Protein AF-A0A4Y1RK13-F1 (afdb_monomer)

Secondary structure (DSSP, 8-state):
----HHHHHHHHHHHHHHHHHHHHHHHHHHHHHHHHHHSS---SPEEEEEEETTEEEEEEE-SS--TTHHHHHHHHHHHTT------------TTS-HHHHHHHHHHHHHHHHHHTT--

pLDDT: mean 80.6, std 14.7, range [44.25, 97.62]

Solvent-accessible surface area (backbone atoms only — not comparable to full-atom values): 7543 Å² total; per-residue (Å²): 139,79,84,52,69,68,63,57,53,52,51,53,52,50,53,53,51,53,52,54,51,51,52,53,51,51,53,50,50,51,52,49,51,45,53,60,64,72,75,53,77,78,90,61,62,50,74,47,79,44,84,49,94,97,49,71,49,76,47,77,47,58,100,58,91,62,86,64,51,67,56,60,52,51,51,54,30,54,78,68,72,52,83,86,88,80,88,85,84,82,73,75,75,84,82,62,59,66,62,60,55,51,51,55,52,52,49,53,54,50,55,50,56,54,60,68,69,76,114

Foldseek 3Di:
DDPPPVNVVVVVVVVVVVVVVVVVVVVVVVVVVCCVVPVDDPQDWDWDWDDDDPGIDIDTHHPDDDPCPVVVVVVVCVVVVHDDPDDDDPPPPPDDPVVVVVVVVVVVVVVVVVVVVVD

Nearest PDB structures (foldseek):
  2ca1-assembly1_B  TM=4.122E-01  e=9.536E+00  Infectious bronchitis virus
  8gzu-assembly1_0G  TM=3.226E-01  e=7.868E+00  Tetrahymena thermophila SB210

Organism: Prunus dulcis (NCBI:txid3755)

Radius of gyration: 32.44 Å; Cα contacts (8 Å, |Δi|>4): 30; chains: 1; bounding box: 78×27×95 Å

Structure (mmCIF, N/CA/C/O backbone):
data_AF-A0A4Y1RK13-F1
#
_entry.id   AF-A0A4Y1RK13-F1
#
loop_
_atom_site.group_PDB
_atom_site.id
_atom_site.type_symbol
_atom_site.label_atom_id
_atom_site.label_alt_id
_atom_site.label_comp_id
_atom_site.label_asym_id
_atom_site.label_entity_id
_atom_site.label_seq_id
_atom_site.pdbx_PD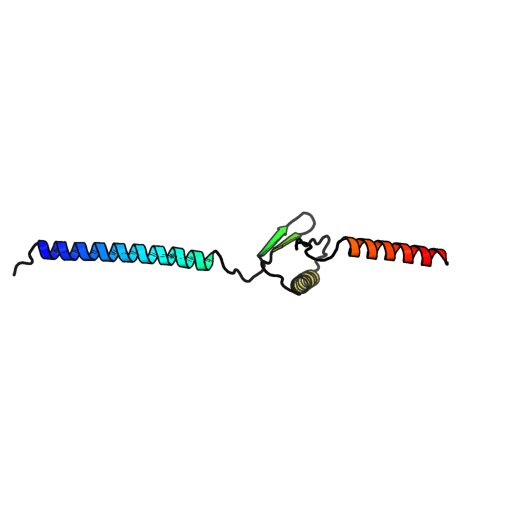B_ins_code
_atom_site.Cartn_x
_atom_site.Cartn_y
_atom_site.Cartn_z
_atom_site.occupancy
_atom_site.B_iso_or_equiv
_atom_site.auth_seq_id
_atom_site.auth_comp_id
_atom_site.auth_asym_id
_atom_site.auth_atom_id
_atom_site.pdbx_PDB_model_num
ATOM 1 N N . MET A 1 1 ? -44.444 11.980 61.693 1.00 44.25 1 MET A N 1
ATOM 2 C CA . MET A 1 1 ? -43.244 11.471 60.992 1.00 44.25 1 MET A CA 1
ATOM 3 C C . MET A 1 1 ? -42.735 12.571 60.075 1.00 44.25 1 MET A C 1
ATOM 5 O O . MET A 1 1 ? -43.314 12.788 59.023 1.00 44.25 1 MET A O 1
ATOM 9 N N . GLY A 1 2 ? -41.761 13.360 60.531 1.00 49.38 2 GLY A N 1
ATOM 10 C CA . GLY A 1 2 ? -41.240 14.497 59.771 1.00 49.38 2 GLY A CA 1
ATOM 11 C C . GLY A 1 2 ? -39.907 14.139 59.136 1.00 49.38 2 GLY A C 1
ATOM 12 O O . GLY A 1 2 ? -38.924 13.987 59.854 1.00 49.38 2 GLY A O 1
ATOM 13 N N . HIS A 1 3 ? -39.856 14.027 57.810 1.00 55.50 3 HIS A N 1
ATOM 14 C CA . HIS A 1 3 ? -38.582 14.121 57.103 1.00 55.50 3 HIS A CA 1
ATOM 15 C C . HIS A 1 3 ? -38.103 15.567 57.266 1.00 55.50 3 HIS A C 1
ATOM 17 O O . HIS A 1 3 ? -38.700 16.497 56.721 1.00 55.50 3 HIS A O 1
ATOM 23 N N . SER A 1 4 ? -37.087 15.781 58.102 1.00 62.38 4 SER A N 1
ATOM 24 C CA . SER A 1 4 ? -36.484 17.100 58.273 1.00 62.38 4 SER A CA 1
ATOM 25 C C . SER A 1 4 ? -35.905 17.542 56.928 1.00 62.38 4 SER A C 1
ATOM 27 O O . SER A 1 4 ? -35.253 16.759 56.238 1.00 62.38 4 SER A O 1
ATOM 29 N N . LYS A 1 5 ? -36.152 18.797 56.530 1.00 66.81 5 LYS A N 1
ATOM 30 C CA . LYS A 1 5 ? -35.687 19.381 55.252 1.00 66.81 5 LYS A CA 1
ATOM 31 C C . LYS A 1 5 ? -34.195 19.110 54.996 1.00 66.81 5 LYS A C 1
ATOM 33 O O . LYS A 1 5 ? -33.795 18.877 53.862 1.00 66.81 5 LYS A O 1
ATOM 38 N N . THR A 1 6 ? -33.403 19.032 56.064 1.00 68.38 6 THR A N 1
ATOM 39 C CA . THR A 1 6 ? -31.990 18.637 56.075 1.00 68.38 6 THR A CA 1
ATOM 40 C C . THR A 1 6 ? -31.725 17.271 55.428 1.00 68.38 6 THR A C 1
ATOM 42 O O . THR A 1 6 ? -30.779 17.152 54.658 1.00 68.38 6 THR A O 1
ATOM 45 N N . SER A 1 7 ? -32.564 16.259 55.672 1.00 68.12 7 SER A N 1
ATOM 46 C CA . SER A 1 7 ? -32.412 14.913 55.098 1.00 68.12 7 SER A CA 1
ATOM 47 C C . SER A 1 7 ? -32.670 14.878 53.590 1.00 68.12 7 SER A C 1
ATOM 49 O O . SER A 1 7 ? -32.026 14.107 52.889 1.00 68.12 7 SER A O 1
ATOM 51 N N . ILE A 1 8 ? -33.583 15.714 53.087 1.00 71.06 8 ILE A N 1
ATOM 52 C CA . ILE A 1 8 ? -33.901 15.802 51.651 1.00 71.06 8 ILE A CA 1
ATOM 53 C C . ILE A 1 8 ? -32.789 16.560 50.910 1.00 71.06 8 ILE A C 1
ATOM 55 O O . ILE A 1 8 ? -32.361 16.162 49.830 1.00 71.06 8 ILE A O 1
ATOM 59 N N . ILE A 1 9 ? -32.273 17.631 51.520 1.00 72.19 9 ILE A N 1
ATOM 60 C CA . ILE A 1 9 ? -31.169 18.429 50.968 1.00 72.19 9 ILE A CA 1
ATOM 61 C C . ILE A 1 9 ? -29.863 17.616 50.920 1.00 72.19 9 ILE A C 1
ATOM 63 O O . ILE A 1 9 ? -29.121 17.709 49.941 1.00 72.19 9 ILE A O 1
ATOM 67 N N . LEU A 1 10 ? -29.588 16.799 51.944 1.00 77.25 10 LEU A N 1
ATOM 68 C CA . LEU A 1 10 ? -28.441 15.882 51.974 1.00 77.25 10 LEU A CA 1
ATOM 69 C C . LEU A 1 10 ? -28.488 14.857 50.834 1.00 77.25 10 LEU A C 1
ATOM 71 O O . LEU A 1 10 ? -27.474 14.639 50.172 1.00 77.25 10 LEU A O 1
ATOM 75 N N . ASP A 1 11 ? -29.658 14.273 50.576 1.00 81.44 11 ASP A N 1
ATOM 76 C CA . ASP A 1 11 ? -29.832 13.260 49.532 1.00 81.44 11 ASP A CA 1
ATOM 77 C C . ASP A 1 11 ? -29.679 13.855 48.121 1.00 81.44 11 ASP A C 1
ATOM 79 O O . ASP A 1 11 ? -28.930 13.337 47.290 1.00 81.44 11 ASP A O 1
ATOM 83 N N . ALA A 1 12 ? -30.265 15.035 47.884 1.00 87.25 12 ALA A N 1
ATOM 84 C CA . ALA A 1 12 ? -30.082 15.774 46.635 1.00 87.25 12 ALA A CA 1
ATOM 85 C C . ALA A 1 12 ? -28.614 16.183 46.407 1.00 87.25 12 ALA A C 1
ATOM 87 O O . ALA A 1 12 ? -28.099 16.090 45.291 1.00 87.25 12 ALA A O 1
ATOM 88 N N . SER A 1 13 ? -27.914 16.599 47.468 1.00 90.12 13 SER A N 1
ATOM 89 C CA . SER A 1 13 ? -26.497 16.981 47.388 1.00 90.12 13 SER A CA 1
ATOM 90 C C . SER A 1 13 ? -25.615 15.787 47.019 1.00 90.12 13 SER A C 1
ATOM 92 O O . SER A 1 13 ? -24.721 15.916 46.181 1.00 90.12 13 SER A O 1
ATOM 94 N N . LYS A 1 14 ? -25.905 14.613 47.591 1.00 90.88 14 LYS A N 1
ATOM 95 C CA . LYS A 1 14 ? -25.228 13.355 47.266 1.00 90.88 14 LYS A CA 1
ATOM 96 C C . LYS A 1 14 ? -25.459 12.952 45.807 1.00 90.88 14 LYS A C 1
ATOM 98 O O . LYS A 1 14 ? -24.498 12.652 45.101 1.00 90.88 14 LYS A O 1
ATOM 103 N N . TYR A 1 15 ? -26.698 13.053 45.323 1.00 91.56 15 TYR A N 1
ATOM 104 C CA . TYR A 1 15 ? -27.031 12.768 43.925 1.00 91.56 15 TYR A CA 1
ATOM 105 C C . TYR A 1 15 ? -26.268 13.670 42.940 1.00 91.56 15 TYR A C 1
ATOM 107 O O . TYR A 1 15 ? -25.711 13.190 41.953 1.00 91.56 15 TYR A O 1
ATOM 115 N N . ILE A 1 16 ? -26.173 14.973 43.228 1.00 94.75 16 ILE A N 1
ATOM 116 C CA . ILE A 1 16 ? -25.415 15.924 42.398 1.00 94.75 16 ILE A CA 1
ATOM 117 C C . ILE A 1 16 ? -23.923 15.559 42.361 1.00 94.75 16 ILE A C 1
ATOM 119 O O . ILE A 1 16 ? -23.293 15.651 41.306 1.00 94.75 16 ILE A O 1
ATOM 123 N N . GLN A 1 17 ? -23.343 15.144 43.490 1.00 94.00 17 GLN A N 1
ATOM 124 C CA . GLN A 1 17 ? -21.940 14.725 43.548 1.00 94.00 17 GLN A CA 1
ATOM 125 C C . GLN A 1 17 ? -21.679 13.449 42.741 1.00 94.00 17 GLN A C 1
ATOM 127 O O . GLN A 1 17 ? -20.697 13.389 41.998 1.00 94.00 17 GLN A O 1
ATOM 132 N N . ASP A 1 18 ? -22.564 12.459 42.837 1.00 94.00 18 ASP A N 1
ATOM 133 C CA . ASP A 1 18 ? -22.447 11.218 42.069 1.00 94.00 18 ASP A CA 1
ATOM 134 C C . ASP A 1 18 ? -22.582 11.471 40.564 1.00 94.00 18 ASP A C 1
ATOM 136 O O . ASP A 1 18 ? -21.840 10.895 39.764 1.00 94.00 18 ASP A O 1
ATOM 140 N N . LEU A 1 19 ? -23.476 12.382 40.168 1.00 94.94 19 LEU A N 1
ATOM 141 C CA . LEU A 1 19 ? -23.644 12.763 38.769 1.00 94.94 19 LEU A CA 1
ATOM 142 C C . LEU A 1 19 ? -22.399 13.472 38.220 1.00 94.94 19 LEU A C 1
ATOM 144 O O . LEU A 1 19 ? -21.932 13.128 37.135 1.00 94.94 19 LEU A O 1
ATOM 148 N N . LYS A 1 20 ? -21.818 14.405 38.987 1.00 96.06 20 LYS A N 1
ATOM 149 C CA . LYS A 1 20 ? -20.562 15.078 38.617 1.00 96.06 20 LYS A CA 1
ATOM 150 C C . LYS A 1 20 ? -19.419 14.080 38.427 1.00 96.06 20 LYS A C 1
ATOM 152 O O . LYS A 1 20 ? -18.715 14.155 37.425 1.00 96.06 20 LYS A O 1
ATOM 157 N N . ARG A 1 21 ? -19.278 13.113 39.340 1.00 96.19 21 ARG A N 1
ATOM 158 C CA . ARG A 1 21 ? -18.255 12.060 39.249 1.00 96.19 21 ARG A CA 1
ATOM 159 C C . ARG A 1 21 ? -18.424 11.202 37.996 1.00 96.19 21 ARG A C 1
ATOM 161 O O . ARG A 1 21 ? -17.449 10.953 37.297 1.00 96.19 21 ARG A O 1
ATOM 168 N N . LYS A 1 22 ? -19.653 10.765 37.698 1.00 95.56 22 LYS A N 1
ATOM 169 C CA . LYS A 1 22 ? -19.941 9.960 36.499 1.00 95.56 22 LYS A CA 1
ATOM 170 C C . LYS A 1 22 ? -19.632 10.713 35.208 1.00 95.56 22 LYS A C 1
ATOM 172 O O . LYS A 1 22 ? -19.105 10.113 34.278 1.00 95.56 22 LYS A O 1
ATOM 177 N N . LEU A 1 23 ? -19.934 12.010 35.157 1.00 95.19 23 LEU A N 1
ATOM 178 C CA . LEU A 1 23 ? -19.631 12.855 34.001 1.00 95.19 23 LEU A CA 1
ATOM 179 C C . LEU A 1 23 ? -18.114 12.953 33.786 1.00 95.19 23 LEU A C 1
ATOM 181 O O . LEU A 1 23 ? -17.634 12.763 32.672 1.00 95.19 23 LEU A O 1
ATOM 185 N N . GLU A 1 24 ? -17.352 13.168 34.860 1.00 94.81 24 GLU A N 1
ATOM 186 C CA . GLU A 1 24 ? -15.890 13.223 34.795 1.00 94.81 24 GLU A CA 1
ATOM 187 C C . GLU A 1 24 ? -15.278 11.885 34.357 1.00 94.81 24 GLU A C 1
ATOM 189 O O . GLU A 1 24 ? -14.423 11.868 33.472 1.00 94.81 24 GLU A O 1
ATOM 194 N N . GLN A 1 25 ? -15.770 10.764 34.894 1.00 94.88 25 GLN A N 1
ATOM 195 C CA . GLN A 1 25 ? -15.340 9.425 34.486 1.00 94.88 25 GLN A CA 1
ATOM 196 C C . GLN A 1 25 ? -15.614 9.173 32.998 1.00 94.88 25 GLN A C 1
ATOM 198 O O . GLN A 1 25 ? -14.713 8.770 32.268 1.00 94.88 25 GLN A O 1
ATOM 203 N N . MET A 1 26 ? -16.825 9.474 32.530 1.00 91.44 26 MET A N 1
ATOM 204 C CA . MET A 1 26 ? -17.202 9.290 31.129 1.00 91.44 26 MET A CA 1
ATOM 205 C C . MET A 1 26 ? -16.365 10.173 30.195 1.00 91.44 26 MET A C 1
ATOM 207 O O . MET A 1 26 ? -15.941 9.727 29.133 1.00 91.44 26 MET A O 1
ATOM 211 N N . ASN A 1 27 ? -16.060 11.408 30.602 1.00 90.75 27 ASN A N 1
ATOM 212 C CA . ASN A 1 27 ? -15.178 12.290 29.842 1.00 90.75 27 ASN A CA 1
ATOM 213 C C . ASN A 1 27 ? -13.752 11.718 29.742 1.00 90.75 27 ASN A C 1
ATOM 215 O O . ASN A 1 27 ? -13.149 11.752 28.672 1.00 90.75 27 ASN A O 1
ATOM 219 N N . GLN A 1 28 ? -13.223 11.133 30.823 1.00 90.00 28 GLN A N 1
ATOM 220 C CA . GLN A 1 28 ? -11.928 10.444 30.784 1.00 90.00 28 GLN A CA 1
ATOM 221 C C . GLN A 1 28 ? -11.960 9.182 29.915 1.00 90.00 28 GLN A C 1
ATOM 223 O O . GLN A 1 28 ? -11.000 8.939 29.188 1.00 90.00 28 GLN A O 1
ATOM 228 N N . GLU A 1 29 ? -13.049 8.412 29.937 1.00 87.62 29 GLU A N 1
ATOM 229 C CA . GLU A 1 29 ? -13.240 7.237 29.078 1.00 87.62 29 GLU A CA 1
ATOM 230 C C . GLU A 1 29 ? -13.316 7.623 27.594 1.00 87.62 29 GLU A C 1
ATOM 232 O O . GLU A 1 29 ? -12.686 6.967 26.771 1.00 87.62 29 GLU A O 1
ATOM 237 N N . ILE A 1 30 ? -13.989 8.726 27.245 1.00 84.88 30 ILE A N 1
ATOM 238 C CA . ILE A 1 30 ? -14.020 9.264 25.873 1.00 84.88 30 ILE A CA 1
ATOM 239 C C . ILE A 1 30 ? -12.620 9.686 25.429 1.00 84.88 30 ILE A C 1
ATOM 241 O O . ILE A 1 30 ? -12.193 9.343 24.329 1.00 84.88 30 ILE A O 1
ATOM 245 N N . ILE A 1 31 ? -11.877 10.400 26.278 1.00 81.00 31 ILE A N 1
ATOM 246 C CA . ILE A 1 31 ? -10.508 10.818 25.958 1.00 81.00 31 ILE A CA 1
ATOM 247 C C . ILE A 1 31 ? -9.584 9.592 25.852 1.00 81.00 31 ILE A C 1
ATOM 249 O O . ILE A 1 31 ? -8.728 9.544 24.969 1.00 81.00 31 ILE A O 1
ATOM 253 N N . ALA A 1 32 ? -9.744 8.590 26.718 1.00 77.38 32 ALA A N 1
ATOM 254 C CA . ALA A 1 32 ? -8.987 7.344 26.663 1.00 77.38 32 ALA A CA 1
ATOM 255 C C . ALA A 1 32 ? -9.296 6.560 25.383 1.00 77.38 32 ALA A C 1
ATOM 257 O O . ALA A 1 32 ? -8.365 6.214 24.665 1.00 77.38 32 ALA A O 1
ATOM 258 N N . ALA A 1 33 ? -10.573 6.373 25.045 1.00 70.56 33 ALA A N 1
ATOM 259 C CA . ALA A 1 33 ? -11.009 5.733 23.809 1.00 70.56 33 ALA A CA 1
ATOM 260 C C . ALA A 1 33 ? -10.527 6.500 22.571 1.00 70.56 33 ALA A C 1
ATOM 262 O O . ALA A 1 33 ? -10.071 5.887 21.610 1.00 70.56 33 ALA A O 1
ATOM 263 N N . ALA A 1 34 ? -10.542 7.836 22.609 1.00 66.62 34 ALA A N 1
ATOM 264 C CA . ALA A 1 34 ? -9.983 8.664 21.551 1.00 66.62 34 ALA A CA 1
ATOM 265 C C . ALA A 1 34 ? -8.475 8.438 21.407 1.00 66.62 34 ALA A C 1
ATOM 267 O O . ALA A 1 34 ? -8.036 8.212 20.291 1.00 66.62 34 ALA A O 1
ATOM 268 N N . ARG A 1 35 ? -7.685 8.399 22.493 1.00 63.44 35 ARG A N 1
ATOM 269 C CA . ARG A 1 35 ? -6.245 8.058 22.424 1.00 63.44 35 ARG A CA 1
ATOM 270 C C . ARG A 1 35 ? -6.000 6.627 21.942 1.00 63.44 35 ARG A C 1
ATOM 272 O O . ARG A 1 35 ? -5.056 6.396 21.193 1.00 63.44 35 ARG A O 1
ATOM 279 N N . SER A 1 36 ? -6.846 5.680 22.343 1.00 57.72 36 SER A N 1
ATOM 280 C CA . SER A 1 36 ? -6.816 4.301 21.848 1.00 57.72 36 SER A CA 1
ATOM 281 C C . SER A 1 36 ? -7.176 4.210 20.362 1.00 57.72 36 SER A C 1
ATOM 283 O O . SER A 1 36 ? -6.706 3.301 19.690 1.00 57.72 36 SER A O 1
ATOM 285 N N . SER A 1 37 ? -7.967 5.156 19.848 1.00 55.62 37 SER A N 1
ATOM 286 C CA . SER A 1 37 ? -8.426 5.206 18.458 1.00 55.62 37 SER A CA 1
ATOM 287 C C . SER A 1 37 ? -7.613 6.150 17.558 1.00 55.62 37 SER A C 1
ATOM 289 O O . SER A 1 37 ? -7.733 6.044 16.341 1.00 55.62 37 SER A O 1
ATOM 291 N N . SER A 1 38 ? -6.821 7.080 18.107 1.00 53.12 38 SER A N 1
ATOM 292 C CA . SER A 1 38 ? -6.156 8.155 17.346 1.00 53.12 38 SER A CA 1
ATOM 293 C C . SER A 1 38 ? -4.629 8.079 17.322 1.00 53.12 38 SER A C 1
ATOM 295 O O . SER A 1 38 ? -3.995 8.923 16.693 1.00 53.12 38 SER A O 1
ATOM 297 N N . ALA A 1 39 ? -4.031 7.062 17.946 1.00 51.59 39 ALA A N 1
ATOM 298 C CA . ALA A 1 39 ? -2.587 6.820 17.876 1.00 51.59 39 ALA A CA 1
ATOM 299 C C . ALA A 1 39 ? -2.210 5.382 17.475 1.00 51.59 39 ALA A C 1
ATOM 301 O O . ALA A 1 39 ? -1.027 5.060 17.411 1.00 51.59 39 ALA A O 1
ATOM 302 N N . ALA A 1 40 ? -3.187 4.511 17.198 1.00 52.50 40 ALA A N 1
ATOM 303 C CA . ALA A 1 40 ? -2.923 3.130 16.822 1.00 52.50 40 ALA A CA 1
ATOM 304 C C . ALA A 1 40 ? -3.976 2.590 15.838 1.00 52.50 40 ALA A C 1
ATOM 306 O O . ALA A 1 40 ? -5.098 2.279 16.220 1.00 52.50 40 ALA A O 1
ATOM 307 N N . GLN A 1 41 ? -3.524 2.372 14.600 1.00 54.38 41 GLN A N 1
ATOM 308 C CA . GLN A 1 41 ? -3.969 1.303 13.700 1.00 54.38 41 GLN A CA 1
ATOM 309 C C . GLN A 1 41 ? -5.313 1.503 12.984 1.00 54.38 41 GLN A C 1
ATOM 311 O O . GLN A 1 41 ? -6.313 0.866 13.304 1.00 54.38 41 GLN A O 1
ATOM 316 N N . ASN A 1 42 ? -5.283 2.233 11.865 1.00 51.88 42 ASN A N 1
ATOM 317 C CA . ASN A 1 42 ? -5.912 1.655 10.681 1.00 51.88 42 ASN A CA 1
ATOM 318 C C . ASN A 1 42 ? -4.881 0.669 10.099 1.00 51.88 42 ASN A C 1
ATOM 320 O O . ASN A 1 42 ? -3.862 1.118 9.580 1.00 51.88 42 ASN A O 1
ATOM 324 N N . PRO A 1 43 ? -5.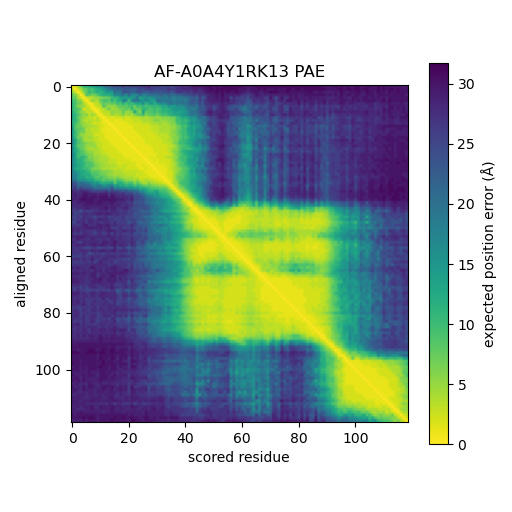048 -0.658 10.261 1.00 58.00 43 PRO A N 1
ATOM 325 C CA . PRO A 1 43 ? -4.034 -1.634 9.853 1.00 58.00 43 PRO A CA 1
ATOM 326 C C . PRO A 1 43 ? -3.867 -1.718 8.330 1.00 58.00 43 PRO A C 1
ATOM 328 O O . PRO A 1 43 ? -2.989 -2.436 7.850 1.00 58.00 43 PRO A O 1
ATOM 331 N N . PHE A 1 44 ? -4.707 -1.011 7.573 1.00 67.19 44 PHE A N 1
ATOM 332 C CA . PHE A 1 44 ? -4.724 -1.043 6.124 1.00 67.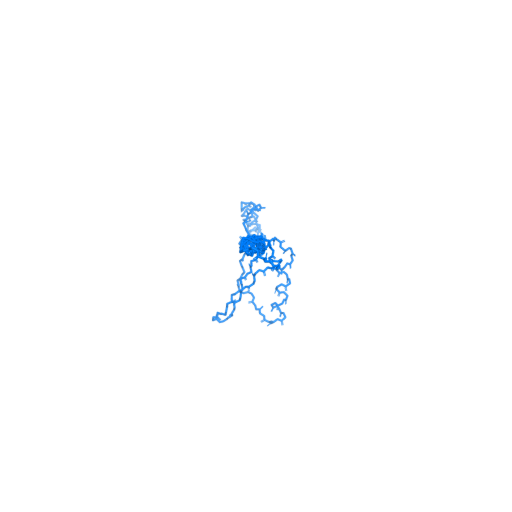19 44 PHE A CA 1
ATOM 333 C C . PHE A 1 44 ? -3.988 0.155 5.519 1.00 67.19 44 PHE A C 1
ATOM 335 O O . PHE A 1 44 ? -4.070 1.270 6.044 1.00 67.19 44 PHE A O 1
ATOM 342 N N . PRO A 1 45 ? -3.289 -0.055 4.392 1.00 81.69 45 PRO A N 1
ATOM 343 C CA . PRO A 1 45 ? -2.673 1.036 3.661 1.00 81.69 45 PRO A CA 1
ATOM 344 C C . PRO A 1 45 ? -3.749 2.034 3.209 1.00 81.69 45 PRO A C 1
ATOM 346 O O . PRO A 1 45 ? -4.807 1.661 2.703 1.00 81.69 45 PRO A O 1
ATOM 349 N N . GLN A 1 46 ? -3.481 3.322 3.399 1.00 85.81 46 GLN A N 1
ATOM 350 C CA . GLN A 1 46 ? -4.357 4.398 2.963 1.00 85.81 46 GLN A CA 1
ATOM 351 C C . GLN A 1 46 ? -4.240 4.550 1.444 1.00 85.81 46 GLN A C 1
ATOM 353 O O . GLN A 1 46 ? -3.176 4.889 0.927 1.00 85.81 46 GLN A O 1
ATOM 358 N N . LEU A 1 47 ? -5.343 4.317 0.736 1.00 88.81 47 LEU A N 1
ATOM 359 C CA . LEU A 1 47 ? -5.443 4.425 -0.718 1.00 88.81 47 LEU A CA 1
ATOM 360 C C . LEU A 1 47 ? -6.258 5.664 -1.101 1.00 88.81 47 LEU A C 1
ATOM 362 O O . LEU A 1 47 ? -7.355 5.882 -0.587 1.00 88.81 47 LEU A O 1
ATOM 366 N N . LYS A 1 48 ? -5.745 6.462 -2.038 1.00 92.25 48 LYS A N 1
ATOM 367 C CA . LYS A 1 48 ? -6.477 7.552 -2.694 1.00 92.25 48 LYS A CA 1
ATOM 368 C C . LYS A 1 48 ? -6.336 7.424 -4.204 1.00 92.25 48 LYS A C 1
ATOM 370 O O . LYS A 1 48 ? -5.224 7.274 -4.703 1.00 92.25 48 LYS A O 1
ATOM 375 N N . VAL A 1 49 ? -7.453 7.531 -4.915 1.00 94.38 49 VAL A N 1
ATOM 376 C CA . VAL A 1 49 ? -7.500 7.513 -6.381 1.00 94.38 49 VAL A CA 1
ATOM 377 C C . VAL A 1 49 ? -8.059 8.846 -6.856 1.00 94.38 49 VAL A C 1
ATOM 379 O O . VAL A 1 49 ? -9.142 9.254 -6.445 1.00 94.38 49 VAL A O 1
ATOM 382 N N . GLU A 1 50 ? -7.304 9.537 -7.701 1.00 95.19 50 GLU A N 1
ATOM 383 C CA . GLU A 1 50 ? -7.674 10.821 -8.291 1.00 95.19 50 GLU A CA 1
ATOM 384 C C . GLU A 1 50 ? -7.794 10.639 -9.814 1.00 95.19 50 GLU A C 1
ATOM 386 O O . GLU A 1 50 ? -6.795 10.290 -10.451 1.00 95.19 50 GLU A O 1
ATOM 391 N N . PRO A 1 51 ? -8.972 10.850 -10.430 1.00 94.88 51 PRO A N 1
ATOM 392 C CA . PRO A 1 51 ? -9.101 10.797 -11.882 1.00 94.88 51 PRO A CA 1
ATOM 393 C C . PRO A 1 51 ? -8.312 11.940 -12.530 1.00 94.88 51 PRO A C 1
ATOM 395 O O . PRO A 1 51 ? -8.251 13.054 -12.004 1.00 94.88 51 PRO A O 1
ATOM 398 N N . ARG A 1 52 ? -7.702 11.662 -13.680 1.00 93.31 52 ARG A N 1
ATOM 399 C CA . ARG A 1 52 ? -6.946 12.626 -14.486 1.00 93.31 52 ARG A CA 1
ATOM 400 C C . ARG A 1 52 ? -7.313 12.491 -15.959 1.00 93.31 52 ARG A C 1
ATOM 402 O O . ARG A 1 52 ? -7.913 11.506 -16.379 1.00 93.31 52 ARG A O 1
ATOM 409 N N . GLU A 1 53 ? -6.936 13.489 -16.751 1.00 91.81 53 GLU A N 1
ATOM 410 C CA . GLU A 1 53 ? -7.020 13.387 -18.206 1.00 91.81 53 GLU A CA 1
ATOM 411 C C . GLU A 1 53 ? -6.165 12.199 -18.677 1.00 91.81 53 GLU A C 1
ATOM 413 O O . GLU A 1 53 ? -4.969 12.141 -18.396 1.00 91.81 53 GLU A O 1
ATOM 418 N N . GLY A 1 54 ? -6.803 11.215 -19.315 1.00 87.44 54 GLY A N 1
ATOM 419 C CA . GLY A 1 54 ? -6.133 10.011 -19.812 1.00 87.44 54 GLY A CA 1
ATOM 420 C C . GLY A 1 54 ? -5.795 8.938 -18.766 1.00 87.44 54 GLY A C 1
ATOM 421 O O . GLY A 1 54 ? -5.073 8.009 -19.109 1.00 87.44 54 GLY A O 1
ATOM 422 N N . GLY A 1 55 ? -6.288 9.014 -17.519 1.00 92.06 55 GLY A N 1
ATOM 423 C CA . GLY A 1 55 ? -6.068 7.932 -16.548 1.00 92.06 55 GLY A CA 1
ATOM 424 C C . GLY A 1 55 ? -6.354 8.279 -15.087 1.00 92.06 55 GLY A C 1
ATOM 425 O O . GLY A 1 55 ? -7.254 9.055 -14.767 1.00 92.06 55 GLY A O 1
ATOM 426 N N . PHE A 1 56 ? -5.567 7.693 -14.181 1.00 94.19 56 PHE A N 1
ATOM 427 C CA . PHE A 1 56 ? -5.736 7.826 -12.732 1.00 94.19 56 PHE A CA 1
ATOM 428 C C . PHE A 1 56 ? -4.397 8.079 -12.043 1.00 94.19 56 PHE A C 1
ATOM 430 O O . PHE A 1 56 ? -3.373 7.508 -12.411 1.00 94.19 56 PHE A O 1
ATOM 437 N N . LEU A 1 57 ? -4.410 8.907 -10.999 1.00 94.12 57 LEU A N 1
ATOM 438 C CA . LEU A 1 57 ? -3.321 8.991 -10.037 1.00 94.12 57 LEU A CA 1
ATOM 439 C C . LEU A 1 57 ? -3.701 8.210 -8.785 1.00 94.12 57 LEU A C 1
ATOM 441 O O . LEU A 1 57 ? -4.653 8.557 -8.087 1.00 94.12 57 LEU A O 1
ATOM 445 N N . ILE A 1 58 ? -2.916 7.183 -8.489 1.00 93.62 58 ILE A N 1
ATOM 446 C CA . ILE A 1 58 ? -3.122 6.312 -7.340 1.00 93.62 58 ILE A CA 1
ATOM 447 C C . ILE A 1 58 ? -2.040 6.630 -6.310 1.00 93.62 58 ILE A C 1
ATOM 449 O O . ILE A 1 58 ? -0.849 6.510 -6.583 1.00 93.62 58 ILE A O 1
ATOM 453 N N . LYS A 1 59 ? -2.459 7.082 -5.127 1.00 91.25 59 LYS A N 1
ATOM 454 C CA . LYS A 1 59 ? -1.589 7.364 -3.983 1.00 91.25 59 LYS A CA 1
ATOM 455 C C . LYS A 1 59 ? -1.844 6.315 -2.916 1.00 91.25 59 LYS A C 1
ATOM 457 O O . LYS A 1 59 ? -2.968 6.182 -2.437 1.00 91.25 59 LYS A O 1
ATOM 462 N N . LEU A 1 60 ? -0.790 5.613 -2.533 1.00 89.31 60 LEU A N 1
ATOM 463 C CA . LEU A 1 60 ? -0.820 4.602 -1.492 1.00 89.31 60 LEU A CA 1
ATOM 464 C C . LEU A 1 60 ? 0.133 5.017 -0.376 1.00 89.31 60 LEU A C 1
ATOM 466 O O . LEU A 1 60 ? 1.283 5.361 -0.638 1.00 89.31 60 LEU A O 1
ATOM 470 N N . PHE A 1 61 ? -0.344 4.979 0.859 1.00 85.50 61 PHE A N 1
ATOM 471 C CA . PHE A 1 61 ? 0.470 5.217 2.040 1.00 85.50 61 PHE A CA 1
ATOM 472 C C . PHE A 1 61 ? 0.314 4.052 3.011 1.00 85.50 61 PHE A C 1
ATOM 474 O O . PHE A 1 61 ? -0.790 3.756 3.458 1.00 85.50 61 PHE A O 1
ATOM 481 N N . ALA A 1 62 ? 1.420 3.399 3.353 1.00 81.00 62 ALA A N 1
ATOM 482 C CA . ALA A 1 62 ? 1.458 2.337 4.347 1.00 81.00 62 ALA A CA 1
ATOM 483 C C . ALA A 1 62 ? 2.371 2.766 5.501 1.00 81.00 62 ALA A C 1
ATOM 485 O O . ALA A 1 62 ? 3.523 3.124 5.274 1.00 81.00 62 ALA A O 1
ATOM 486 N N . GLU A 1 63 ? 1.867 2.722 6.739 1.00 73.75 63 GLU A N 1
ATOM 487 C CA . GLU A 1 63 ? 2.664 3.056 7.934 1.00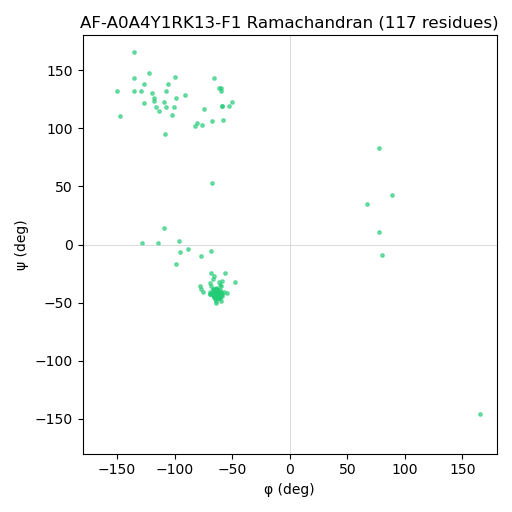 73.75 63 GLU A CA 1
ATOM 488 C C . GLU A 1 63 ? 3.767 2.028 8.214 1.00 73.75 63 GLU A C 1
ATOM 490 O O . GLU A 1 63 ? 4.766 2.337 8.858 1.00 73.75 63 GLU A O 1
ATOM 495 N N . ARG A 1 64 ? 3.588 0.791 7.738 1.00 73.69 64 ARG A N 1
ATOM 496 C CA . ARG A 1 64 ? 4.569 -0.289 7.852 1.00 73.69 64 ARG A CA 1
ATOM 497 C C . ARG A 1 64 ? 4.922 -0.805 6.468 1.00 73.69 64 ARG A C 1
ATOM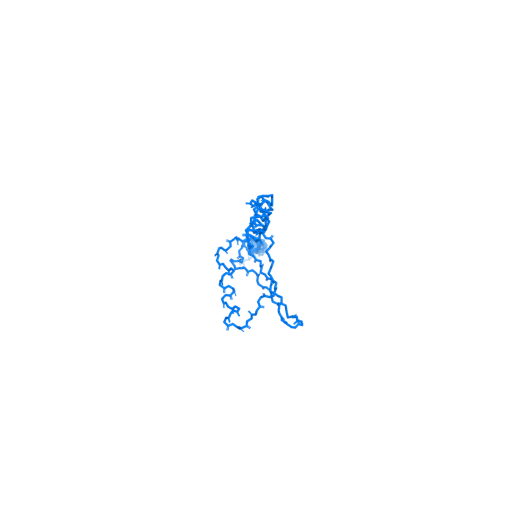 499 O O . ARG A 1 64 ? 4.064 -0.844 5.590 1.00 73.69 64 ARG A O 1
ATOM 506 N N . SER A 1 65 ? 6.162 -1.252 6.293 1.00 73.31 65 SER A N 1
ATOM 507 C CA . SER A 1 65 ? 6.578 -1.936 5.069 1.00 73.31 65 SER A CA 1
ATOM 508 C C . SER A 1 65 ? 5.720 -3.187 4.858 1.00 73.31 65 SER A C 1
ATOM 510 O O . SER A 1 65 ? 5.710 -4.093 5.692 1.00 73.31 65 SER A O 1
ATOM 512 N N . CYS A 1 66 ? 5.000 -3.236 3.740 1.00 73.31 66 CYS A N 1
ATOM 513 C CA . CYS A 1 66 ? 4.187 -4.379 3.335 1.00 73.31 66 CYS A CA 1
ATOM 514 C C . CYS A 1 66 ? 4.866 -5.071 2.151 1.00 73.31 66 CYS A C 1
ATOM 516 O O . CYS A 1 66 ? 4.692 -4.663 1.001 1.00 73.31 66 CYS A O 1
ATOM 518 N N . SER A 1 67 ? 5.663 -6.107 2.425 1.00 79.31 67 SER A N 1
ATOM 519 C CA . SER A 1 67 ? 6.296 -6.896 1.366 1.00 79.31 67 SER A CA 1
ATOM 520 C C . SER A 1 67 ? 5.233 -7.516 0.454 1.00 79.31 67 SER A C 1
ATOM 522 O O . SER A 1 67 ? 4.243 -8.075 0.918 1.00 79.31 67 SER A O 1
ATOM 524 N N . GLY A 1 68 ? 5.421 -7.388 -0.860 1.00 83.12 68 GLY A N 1
ATOM 525 C CA . GLY A 1 68 ? 4.518 -7.962 -1.862 1.00 83.12 68 GLY A CA 1
ATOM 526 C C . GLY A 1 68 ? 3.238 -7.168 -2.140 1.00 83.12 68 GLY A C 1
ATOM 527 O O . GLY A 1 68 ? 2.584 -7.457 -3.133 1.00 83.12 68 GLY A O 1
ATOM 528 N N . LEU A 1 69 ? 2.901 -6.131 -1.363 1.00 86.69 69 LEU A N 1
ATOM 529 C CA . LEU A 1 69 ? 1.685 -5.332 -1.592 1.00 86.69 69 LEU A CA 1
ATOM 530 C C . LEU A 1 69 ? 1.642 -4.714 -2.997 1.00 86.69 69 LEU A C 1
ATOM 532 O O . LEU A 1 69 ? 0.602 -4.726 -3.646 1.00 86.69 69 LEU A O 1
ATOM 536 N N . LEU A 1 70 ? 2.782 -4.215 -3.482 1.00 88.06 70 LEU A N 1
ATOM 537 C CA . LEU A 1 70 ? 2.878 -3.666 -4.834 1.00 88.06 70 LEU A CA 1
ATOM 538 C C . LEU A 1 70 ? 2.556 -4.718 -5.906 1.00 88.06 70 LEU A C 1
ATOM 540 O O . LEU A 1 70 ? 1.939 -4.376 -6.904 1.00 88.06 70 LEU A O 1
ATOM 544 N N . VAL A 1 71 ? 2.919 -5.987 -5.688 1.00 90.88 71 VAL A N 1
ATOM 545 C CA . VAL A 1 71 ?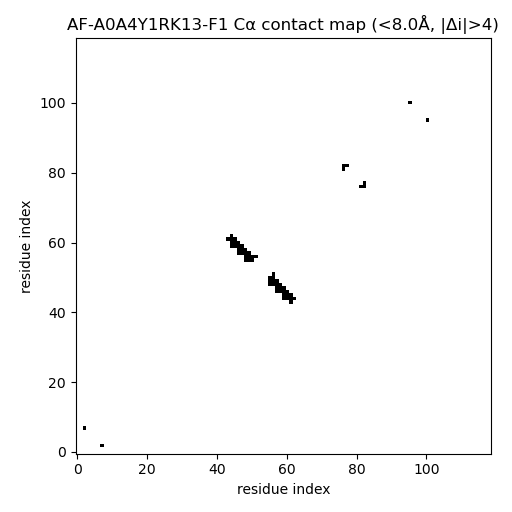 2.647 -7.074 -6.642 1.00 90.88 71 VAL A CA 1
ATOM 546 C C . VAL A 1 71 ? 1.141 -7.285 -6.786 1.00 90.88 71 VAL A C 1
ATOM 548 O O . VAL A 1 71 ? 0.635 -7.224 -7.899 1.00 90.88 71 VAL A O 1
ATOM 551 N N . PHE A 1 72 ? 0.421 -7.411 -5.668 1.00 91.12 72 PHE A N 1
ATOM 552 C CA . PHE A 1 72 ? -1.040 -7.556 -5.678 1.00 91.12 72 PHE A CA 1
ATOM 553 C C . PHE A 1 72 ? -1.752 -6.361 -6.326 1.00 91.12 72 PHE A C 1
ATOM 555 O O . PHE A 1 72 ? -2.769 -6.519 -6.991 1.00 91.12 72 PHE A O 1
ATOM 562 N N . ILE A 1 73 ? -1.226 -5.148 -6.138 1.00 91.69 73 ILE A N 1
ATOM 563 C CA . ILE A 1 73 ? -1.799 -3.946 -6.756 1.00 91.69 73 ILE A CA 1
ATOM 564 C C . ILE A 1 73 ? -1.593 -3.955 -8.274 1.00 91.69 73 ILE A C 1
ATOM 566 O O . ILE A 1 73 ? -2.509 -3.599 -9.009 1.00 91.69 73 ILE A O 1
ATOM 570 N N . LEU A 1 74 ? -0.408 -4.347 -8.745 1.00 93.19 74 LEU A N 1
ATOM 571 C CA . LEU A 1 74 ? -0.114 -4.417 -10.176 1.00 93.19 74 LEU A CA 1
ATOM 572 C C . LEU A 1 74 ? -0.912 -5.525 -10.875 1.00 93.19 74 LEU A C 1
ATOM 574 O O . LEU A 1 74 ? -1.375 -5.308 -11.988 1.00 93.19 74 LEU A O 1
ATOM 578 N N . GLU A 1 75 ? -1.136 -6.657 -10.209 1.00 94.38 75 GLU A N 1
ATOM 579 C CA . GLU A 1 75 ? -2.021 -7.723 -10.698 1.00 94.38 75 GLU A CA 1
ATOM 580 C C . GLU A 1 75 ? -3.454 -7.204 -10.882 1.00 94.38 75 GLU A C 1
ATOM 582 O O . GLU A 1 75 ? -4.040 -7.351 -11.951 1.00 94.38 75 GLU A O 1
ATOM 587 N N . ALA A 1 76 ? -3.981 -6.463 -9.901 1.00 95.44 76 ALA A N 1
ATOM 588 C CA . ALA A 1 76 ? -5.292 -5.831 -10.033 1.00 95.44 76 ALA A CA 1
ATOM 589 C C . ALA A 1 76 ? -5.351 -4.809 -11.186 1.00 95.44 76 ALA A C 1
ATOM 591 O O . ALA A 1 76 ? -6.400 -4.625 -11.799 1.00 95.44 76 ALA A O 1
ATOM 592 N N . PHE A 1 77 ? -4.249 -4.119 -11.496 1.00 95.19 77 PHE A N 1
ATOM 593 C CA . PHE A 1 77 ? -4.199 -3.221 -12.653 1.00 95.19 77 PHE A CA 1
ATOM 594 C C . PHE A 1 77 ? -4.242 -3.991 -13.972 1.00 95.19 77 PHE A C 1
ATOM 596 O O . PHE A 1 77 ? -4.965 -3.573 -14.874 1.00 95.19 77 PHE A O 1
ATOM 603 N N . GLU A 1 78 ? -3.542 -5.120 -14.067 1.00 94.94 78 GLU A N 1
ATOM 604 C CA . GLU A 1 78 ? -3.586 -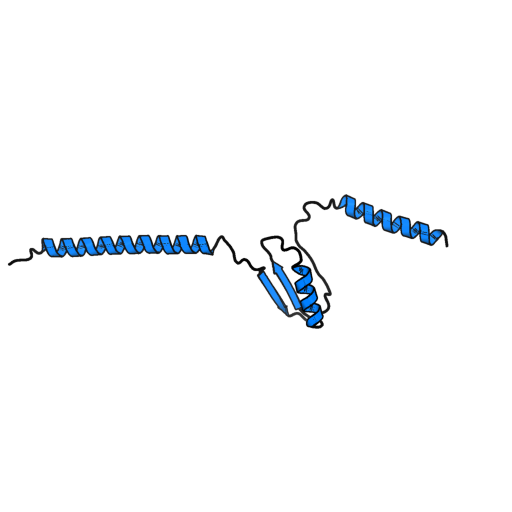6.001 -15.237 1.00 94.94 78 GLU A CA 1
ATOM 605 C C . GLU A 1 78 ? -4.998 -6.560 -15.468 1.00 94.94 78 GLU A C 1
ATOM 607 O O . GLU A 1 78 ? -5.519 -6.462 -16.579 1.00 94.94 78 GLU A O 1
ATOM 612 N N . GLU A 1 79 ? -5.667 -7.042 -14.416 1.00 97.62 79 GLU A N 1
ATOM 613 C CA . GLU A 1 79 ? -7.055 -7.529 -14.491 1.00 97.62 79 GLU A CA 1
ATOM 614 C C . GLU A 1 79 ? -8.040 -6.454 -14.981 1.00 97.62 79 GLU A C 1
ATOM 616 O O . GLU A 1 79 ? -9.036 -6.758 -15.642 1.00 97.62 79 GLU A O 1
ATOM 621 N N . LEU A 1 80 ? -7.758 -5.186 -14.673 1.00 95.44 80 LEU A N 1
ATOM 622 C CA . LEU A 1 80 ? -8.555 -4.035 -15.094 1.00 95.44 80 LEU A CA 1
ATOM 623 C C . LEU A 1 80 ? -8.135 -3.463 -16.459 1.00 95.44 80 LEU A C 1
ATOM 625 O O . LEU A 1 80 ? -8.783 -2.532 -16.942 1.00 95.44 80 LEU A O 1
ATOM 629 N N . GLY A 1 81 ? -7.073 -3.986 -17.081 1.00 94.75 81 GLY A N 1
ATOM 630 C CA . GLY A 1 81 ? -6.524 -3.467 -18.336 1.00 94.75 81 GLY A CA 1
ATOM 631 C C . GLY A 1 81 ? -5.907 -2.070 -18.202 1.00 94.75 81 GLY A C 1
ATOM 632 O O . GLY A 1 81 ? -6.046 -1.246 -19.106 1.00 94.75 81 GLY A O 1
ATOM 633 N N . LEU A 1 82 ? -5.284 -1.770 -17.059 1.00 93.88 82 LEU A N 1
ATOM 634 C CA . LEU A 1 82 ? -4.633 -0.491 -16.778 1.00 93.88 82 LEU A CA 1
ATOM 635 C C . LEU A 1 82 ? -3.116 -0.572 -16.990 1.00 93.88 82 LEU A C 1
ATOM 637 O O . LEU A 1 82 ? -2.431 -1.359 -16.340 1.00 93.88 82 LEU A O 1
ATOM 641 N N . ASP A 1 83 ? -2.578 0.337 -17.804 1.00 93.69 83 ASP A N 1
ATOM 642 C CA . ASP A 1 83 ? -1.133 0.489 -17.997 1.00 93.69 83 ASP A CA 1
ATOM 643 C C . ASP A 1 83 ? -0.511 1.499 -17.020 1.00 93.69 83 ASP A C 1
ATOM 645 O O . ASP A 1 83 ? -0.916 2.668 -16.925 1.00 93.69 83 ASP A O 1
ATOM 649 N N . VAL A 1 84 ? 0.552 1.081 -16.326 1.00 93.19 84 VAL A N 1
ATOM 650 C CA . VAL A 1 84 ? 1.296 1.943 -15.395 1.00 93.19 84 VAL A CA 1
ATOM 651 C C . VAL A 1 84 ? 2.297 2.812 -16.153 1.00 93.19 84 VAL A C 1
ATOM 653 O O . VAL A 1 84 ? 3.391 2.381 -16.502 1.00 93.19 84 VAL A O 1
ATOM 656 N N . HIS A 1 85 ? 1.946 4.082 -16.348 1.00 91.31 85 HIS A N 1
ATOM 657 C CA . HIS A 1 85 ? 2.802 5.047 -17.046 1.00 91.31 85 HIS A CA 1
ATOM 658 C C . HIS A 1 85 ? 3.948 5.584 -16.175 1.00 91.31 85 HIS A C 1
ATOM 660 O O . HIS A 1 85 ? 5.042 5.863 -16.663 1.00 91.31 85 HIS A O 1
ATOM 666 N N . GLN A 1 86 ? 3.702 5.778 -14.877 1.00 89.19 86 GLN A N 1
ATOM 667 C CA . GLN A 1 86 ? 4.700 6.264 -13.928 1.00 89.19 86 GLN A CA 1
ATOM 668 C C . GLN A 1 86 ? 4.413 5.705 -12.534 1.00 89.19 86 GLN A C 1
ATOM 670 O O . GLN A 1 86 ? 3.299 5.830 -12.032 1.00 89.19 86 GLN A O 1
ATOM 675 N N . ALA A 1 87 ? 5.445 5.170 -11.882 1.00 90.50 87 ALA A N 1
ATOM 676 C CA . ALA A 1 87 ? 5.414 4.757 -10.484 1.00 90.50 87 ALA A CA 1
ATOM 677 C C . ALA A 1 87 ? 6.566 5.424 -9.723 1.00 90.50 87 ALA A C 1
ATOM 679 O O . ALA A 1 87 ? 7.682 5.536 -10.234 1.00 90.50 87 ALA A O 1
ATOM 680 N N . ARG A 1 88 ? 6.289 5.9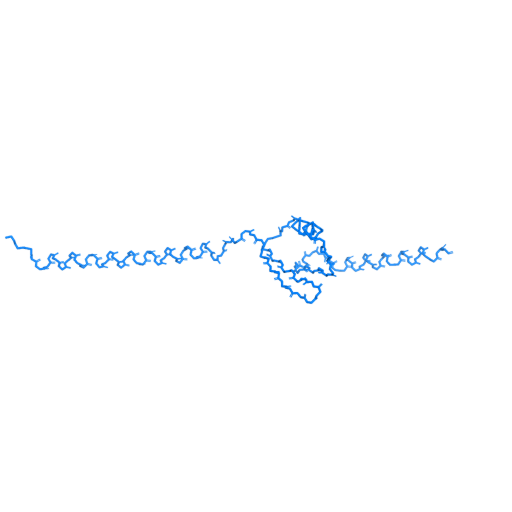03 -8.508 1.00 87.31 88 ARG A N 1
ATOM 681 C CA . ARG A 1 88 ? 7.284 6.500 -7.611 1.00 87.31 88 ARG A CA 1
ATOM 682 C C . ARG A 1 88 ? 7.065 5.949 -6.212 1.00 87.31 88 ARG A C 1
ATOM 684 O O . ARG A 1 88 ? 5.938 5.967 -5.728 1.00 87.31 88 ARG A O 1
ATOM 691 N N . ASP A 1 89 ? 8.144 5.505 -5.583 1.00 81.06 89 ASP A N 1
ATOM 692 C CA . ASP A 1 89 ? 8.171 5.159 -4.167 1.00 81.06 89 ASP A CA 1
ATOM 693 C C . ASP A 1 89 ? 8.922 6.261 -3.410 1.00 81.06 89 ASP A C 1
ATOM 695 O O . ASP A 1 89 ? 9.923 6.788 -3.900 1.00 81.06 89 ASP A O 1
ATOM 699 N N . ASN A 1 90 ? 8.397 6.641 -2.248 1.00 72.44 90 ASN A N 1
ATOM 700 C CA . ASN A 1 90 ? 8.974 7.659 -1.377 1.00 72.44 90 ASN A CA 1
ATOM 701 C C . ASN A 1 90 ? 9.569 7.050 -0.099 1.00 72.44 90 ASN A C 1
ATOM 703 O O . ASN A 1 90 ? 9.832 7.783 0.856 1.00 72.44 90 ASN A O 1
ATOM 707 N N . GLN A 1 91 ? 9.760 5.724 -0.058 1.00 63.47 91 GLN A N 1
ATOM 708 C CA . GLN A 1 91 ? 10.544 5.075 0.984 1.00 63.47 91 GLN A CA 1
ATOM 709 C C . GLN A 1 91 ? 11.911 5.767 1.047 1.00 63.47 91 GLN A C 1
ATOM 711 O O . GLN A 1 91 ? 12.636 5.823 0.051 1.00 63.47 91 GLN A O 1
ATOM 716 N N . SER A 1 92 ? 12.237 6.349 2.208 1.00 53.75 92 SER A N 1
ATOM 717 C CA . SER A 1 92 ? 13.557 6.925 2.450 1.00 53.75 92 SER A CA 1
ATOM 718 C C . SER A 1 92 ? 14.581 5.873 2.059 1.00 53.75 92 SER A C 1
ATOM 720 O O . SER A 1 92 ? 14.520 4.750 2.565 1.00 53.75 92 SER A O 1
ATOM 722 N N . ALA A 1 93 ? 15.464 6.228 1.129 1.00 51.38 93 ALA A N 1
ATOM 723 C CA . ALA A 1 93 ? 16.559 5.405 0.643 1.00 51.38 93 ALA A CA 1
ATOM 724 C C . ALA A 1 93 ? 17.607 5.188 1.741 1.00 51.38 93 ALA A C 1
ATOM 726 O O . ALA A 1 93 ? 18.789 5.460 1.545 1.00 51.38 93 ALA A O 1
ATOM 727 N N . ASP A 1 94 ? 17.178 4.723 2.912 1.00 54.41 94 ASP A N 1
ATOM 728 C CA . ASP A 1 94 ? 18.102 4.232 3.898 1.00 54.41 94 ASP A CA 1
ATOM 729 C C . ASP A 1 94 ? 18.548 2.854 3.415 1.00 54.41 94 ASP A C 1
ATOM 731 O O . ASP A 1 94 ? 17.827 1.855 3.453 1.00 54.41 94 ASP A O 1
ATOM 735 N N . GLN A 1 95 ? 19.766 2.894 2.878 1.00 57.94 95 GLN A N 1
ATOM 736 C CA . GLN A 1 95 ? 20.666 1.786 2.613 1.00 57.94 95 GLN A CA 1
ATOM 737 C C . GLN A 1 95 ? 20.571 1.049 1.270 1.00 57.94 95 GLN A C 1
ATOM 739 O O . GLN A 1 95 ? 20.793 -0.157 1.177 1.00 57.94 95 GLN A O 1
ATOM 744 N N . LYS A 1 96 ? 20.423 1.791 0.172 1.00 55.97 96 LYS A N 1
ATOM 745 C CA . LYS A 1 96 ? 21.242 1.477 -1.010 1.00 55.97 96 LYS A CA 1
ATOM 746 C C . LYS A 1 96 ? 22.178 2.642 -1.226 1.00 55.97 96 LYS A C 1
ATOM 748 O O . LYS A 1 96 ? 21.715 3.748 -1.485 1.00 55.97 96 LYS A O 1
ATOM 753 N N . ASP A 1 97 ? 23.474 2.387 -1.068 1.00 66.88 97 ASP A N 1
ATOM 754 C CA . ASP A 1 97 ? 24.490 3.386 -1.354 1.00 66.88 97 ASP A CA 1
ATOM 755 C C . ASP A 1 97 ? 24.318 3.803 -2.816 1.00 66.88 97 ASP A C 1
ATOM 757 O O . ASP A 1 97 ? 24.559 3.026 -3.743 1.00 66.88 97 ASP A O 1
ATOM 761 N N . ALA A 1 98 ? 23.796 5.010 -3.020 1.00 67.44 98 ALA A N 1
ATOM 762 C CA . ALA A 1 98 ? 23.530 5.552 -4.342 1.00 67.44 98 ALA A CA 1
ATOM 763 C C . ALA A 1 98 ? 24.806 5.557 -5.198 1.00 67.44 98 ALA A C 1
ATOM 765 O O . ALA A 1 98 ? 24.723 5.465 -6.424 1.00 67.44 98 ALA A O 1
ATOM 766 N N . GLN A 1 99 ? 25.977 5.586 -4.553 1.00 70.25 99 GLN A N 1
ATOM 767 C CA . GLN A 1 99 ? 27.266 5.427 -5.201 1.00 70.25 99 GLN A CA 1
ATOM 768 C C . GLN A 1 99 ? 27.440 4.025 -5.793 1.00 70.25 99 GLN A C 1
ATOM 770 O O . GLN A 1 99 ? 27.790 3.913 -6.964 1.00 70.25 99 GLN A O 1
ATOM 775 N N . ALA A 1 100 ? 27.096 2.966 -5.057 1.00 75.62 100 ALA A N 1
ATOM 776 C CA . ALA A 1 100 ? 27.148 1.593 -5.562 1.00 75.62 100 ALA A CA 1
ATOM 777 C C . ALA A 1 100 ? 26.186 1.380 -6.744 1.00 75.62 100 ALA A C 1
ATOM 779 O O . ALA A 1 100 ? 26.523 0.706 -7.716 1.00 75.62 100 ALA A O 1
ATOM 780 N N . VAL A 1 101 ? 25.000 1.998 -6.697 1.00 81.12 101 VAL A N 1
ATOM 781 C CA . VAL A 1 101 ? 24.044 1.954 -7.817 1.00 81.12 101 VAL A CA 1
ATOM 782 C C . VAL A 1 101 ? 24.607 2.682 -9.040 1.00 81.12 101 VAL A C 1
ATOM 784 O O . VAL A 1 101 ? 24.557 2.153 -10.148 1.00 81.12 101 VAL A O 1
ATOM 787 N N . LYS A 1 102 ? 25.184 3.874 -8.859 1.00 83.56 102 LYS A N 1
ATOM 788 C CA . LYS A 1 102 ? 25.796 4.652 -9.944 1.00 83.56 102 LYS A CA 1
ATOM 789 C C . LYS A 1 102 ? 26.987 3.927 -10.572 1.00 83.56 102 LYS A C 1
ATOM 791 O O . LYS A 1 102 ? 27.110 3.908 -11.794 1.00 83.56 102 LYS A O 1
ATOM 796 N N . GLU A 1 103 ? 27.848 3.332 -9.755 1.00 88.25 103 GLU A N 1
ATOM 797 C CA . GLU A 1 103 ? 29.026 2.596 -10.218 1.00 88.25 103 GLU A CA 1
ATOM 798 C C . GLU A 1 103 ? 28.633 1.345 -11.005 1.00 88.25 103 GLU A C 1
ATOM 800 O O . GLU A 1 103 ? 29.153 1.133 -12.099 1.00 88.25 103 GLU A O 1
ATOM 805 N N . ALA A 1 104 ? 27.650 0.577 -10.524 1.00 86.56 104 ALA A N 1
ATOM 806 C CA . ALA A 1 104 ? 27.129 -0.582 -11.247 1.00 86.56 104 ALA A CA 1
ATOM 807 C C . ALA A 1 104 ? 26.550 -0.199 -12.620 1.00 86.56 104 ALA A C 1
ATOM 809 O O . ALA A 1 104 ? 26.779 -0.894 -13.611 1.00 86.56 104 ALA A O 1
ATOM 810 N N . VAL A 1 105 ? 25.834 0.927 -12.699 1.00 92.56 105 VAL A N 1
ATOM 811 C CA . VAL A 1 105 ? 25.259 1.411 -13.962 1.00 92.56 105 VAL A CA 1
ATOM 812 C C . VAL A 1 105 ? 26.347 1.893 -14.928 1.00 92.56 105 VAL A C 1
ATOM 814 O O . VAL A 1 105 ? 26.295 1.555 -16.109 1.00 92.56 105 VAL A O 1
ATOM 817 N N . LEU A 1 106 ? 27.358 2.627 -14.452 1.00 92.94 106 LEU A N 1
ATOM 818 C CA . LEU A 1 106 ? 28.488 3.059 -15.287 1.00 92.94 106 LEU A CA 1
ATOM 819 C C . LEU A 1 106 ? 29.278 1.868 -15.841 1.00 92.94 106 LEU A C 1
ATOM 821 O O . LEU A 1 106 ? 29.611 1.853 -17.024 1.00 92.94 106 LEU A O 1
ATOM 825 N N . GLN A 1 107 ? 29.518 0.854 -15.010 1.00 91.62 107 GLN A N 1
ATOM 826 C CA . GLN A 1 107 ? 30.186 -0.378 -15.428 1.00 91.62 107 GLN A CA 1
ATOM 827 C C . GLN A 1 107 ? 29.391 -1.133 -16.496 1.00 91.62 107 GLN A C 1
ATOM 829 O O . GLN A 1 107 ? 29.964 -1.578 -17.486 1.00 91.62 107 GLN A O 1
ATOM 834 N N . ALA A 1 108 ? 28.067 -1.232 -16.354 1.00 91.31 108 ALA A N 1
ATOM 835 C CA . ALA A 1 108 ? 27.228 -1.893 -17.351 1.00 91.31 108 ALA A CA 1
ATOM 836 C C . ALA A 1 108 ? 27.297 -1.207 -18.729 1.00 91.31 108 ALA A C 1
ATOM 838 O O . ALA A 1 108 ? 27.403 -1.885 -19.751 1.00 91.31 108 ALA A O 1
ATOM 839 N N . ILE A 1 109 ? 27.285 0.130 -18.758 1.00 93.50 109 ILE A N 1
ATOM 840 C CA . ILE A 1 109 ? 27.391 0.911 -20.000 1.00 93.50 109 ILE A CA 1
ATOM 841 C C . ILE A 1 109 ? 28.769 0.726 -20.640 1.00 93.50 109 ILE A C 1
ATOM 843 O O . ILE A 1 109 ? 28.866 0.546 -21.854 1.00 93.50 109 ILE A O 1
ATOM 847 N N . GLN A 1 110 ? 29.829 0.742 -19.830 1.00 89.25 110 GLN A N 1
ATOM 848 C CA . GLN A 1 110 ? 31.193 0.576 -20.321 1.00 89.25 110 GLN A CA 1
ATOM 849 C C . GLN A 1 110 ? 31.409 -0.820 -20.918 1.00 89.25 110 GLN A C 1
ATOM 851 O O . GLN A 1 110 ? 31.847 -0.927 -22.062 1.00 89.25 110 GLN A O 1
ATOM 856 N N . ASN A 1 111 ? 30.978 -1.872 -20.221 1.00 89.88 111 ASN A N 1
ATOM 857 C CA . ASN A 1 111 ? 31.043 -3.246 -20.724 1.00 89.88 111 ASN A CA 1
ATOM 858 C C . ASN A 1 111 ? 30.272 -3.414 -22.040 1.00 89.88 111 ASN A C 1
ATOM 860 O O . ASN A 1 111 ? 30.763 -4.042 -22.974 1.00 89.88 111 ASN A O 1
ATOM 864 N N . TRP A 1 112 ? 29.081 -2.817 -22.150 1.00 91.19 112 TRP A N 1
ATOM 865 C CA . TRP A 1 112 ? 28.322 -2.832 -23.401 1.00 91.19 112 TRP A CA 1
ATOM 866 C C . TRP A 1 112 ? 29.077 -2.136 -24.545 1.00 91.19 112 TRP A C 1
ATOM 868 O O . TRP A 1 112 ? 29.121 -2.649 -25.665 1.00 91.19 112 TRP A O 1
ATOM 878 N N . SER A 1 113 ? 29.723 -1.000 -24.265 1.00 84.06 113 SER A N 1
ATOM 879 C CA . SER A 1 113 ? 30.509 -0.270 -25.267 1.00 84.06 113 SER A CA 1
ATOM 880 C C . SER A 1 113 ? 31.751 -1.031 -25.737 1.00 84.06 113 SER A C 1
ATOM 882 O O . SER A 1 113 ? 32.174 -0.866 -26.874 1.00 84.06 113 SER A O 1
ATOM 884 N N . GLU A 1 114 ? 32.337 -1.875 -24.889 1.00 82.56 114 GLU A N 1
ATOM 885 C CA . GLU A 1 114 ? 33.494 -2.700 -25.248 1.00 82.56 114 GLU A CA 1
ATOM 886 C C . GLU A 1 114 ? 33.084 -3.912 -26.091 1.00 82.56 114 GLU A C 1
ATOM 888 O O . GLU A 1 114 ? 33.767 -4.247 -27.057 1.00 82.56 114 GLU A O 1
ATOM 893 N N . VAL A 1 115 ? 31.939 -4.527 -25.779 1.00 77.75 115 VAL A N 1
ATOM 894 C CA . VAL A 1 115 ? 31.381 -5.644 -26.560 1.00 77.75 115 VAL A CA 1
ATOM 895 C C . VAL A 1 115 ? 30.969 -5.193 -27.961 1.00 77.75 115 VAL A C 1
ATOM 897 O O . VAL A 1 115 ? 31.240 -5.888 -28.932 1.00 77.75 115 VAL A O 1
ATOM 900 N N . THR A 1 116 ? 30.373 -4.008 -28.084 1.00 75.19 116 THR A N 1
ATOM 901 C CA . THR A 1 116 ? 29.931 -3.455 -29.379 1.00 75.19 116 THR A CA 1
ATOM 902 C C . THR A 1 116 ? 31.063 -2.872 -30.233 1.00 75.19 116 THR A C 1
ATOM 904 O O . THR A 1 116 ? 30.837 -2.560 -31.395 1.00 75.19 116 THR A O 1
ATOM 907 N N . GLN A 1 117 ? 32.277 -2.729 -29.686 1.00 60.34 117 GLN A N 1
ATOM 908 C CA . GLN A 1 117 ? 33.479 -2.306 -30.422 1.00 60.34 117 GLN A CA 1
ATOM 909 C C . GLN A 1 117 ? 34.349 -3.480 -30.911 1.00 60.34 117 GLN A C 1
ATOM 911 O O . GLN A 1 117 ? 35.331 -3.247 -31.614 1.00 60.34 117 GLN A O 1
ATOM 916 N N . GLN A 1 118 ? 34.032 -4.721 -30.524 1.00 57.31 118 GLN A N 1
ATOM 917 C CA . GLN A 1 118 ? 34.700 -5.938 -31.015 1.00 57.31 118 GLN A CA 1
ATOM 918 C C . GLN A 1 118 ? 33.950 -6.624 -32.173 1.00 57.31 118 GLN A C 1
ATOM 920 O O . GLN A 1 118 ? 34.406 -7.670 -32.640 1.00 57.31 118 GLN A O 1
ATOM 925 N N . GLU A 1 119 ? 32.845 -6.039 -32.644 1.00 47.84 119 GLU A N 1
ATOM 926 C CA . GLU A 1 119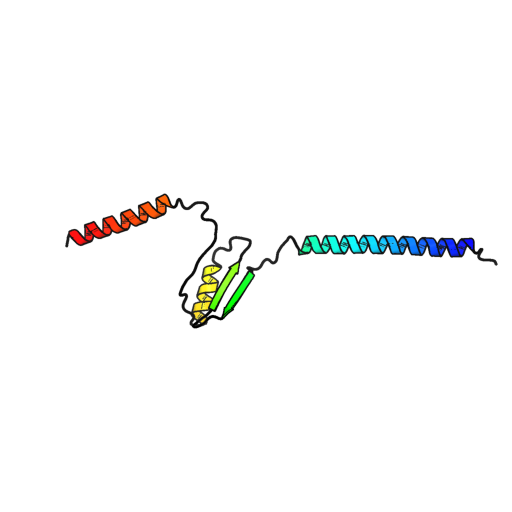 ? 32.150 -6.404 -33.892 1.00 47.84 119 GLU A CA 1
ATOM 927 C C . GLU A 1 119 ? 32.574 -5.490 -35.051 1.00 47.84 119 GLU A C 1
ATOM 929 O O . GLU A 1 119 ? 32.729 -6.013 -36.180 1.00 47.84 119 GLU A O 1
#

InterPro domains:
  IPR051358 Transcription factor AMS/ICE1/BHLH6-like [PTHR31945] (4-89)
  IPR054502 Plant bHLH transcription factor, ACT-like domain [PF22754] (46-110)

Mean predicted aligned error: 17.52 Å

Sequence (119 aa):
MGHSKTSIILDASKYIQDLKRKLEQMNQEIIAAARSSSAAQNPFPQLKVEPREGGFLIKLFAERSCSGLLVFILEAFEELGLDVHQARDNQSADQKDAQAVKEAVLQAIQNWSEVTQQE